Protein AF-A0A967UZU8-F1 (afdb_monomer)

Sequence (60 aa):
QWLRDNLRIIESAPDVEPLAASVDDNGGVYFVPAFSGLFAPYWRSDARGVVAGLTRYAEA

Nearest PDB structures (foldseek):
  6k78-assembly2_C-3  TM=9.732E-01  e=4.997E-06  Thermococcus kodakarensis KOD1
  6k79-assembly1_B-2  TM=9.766E-01  e=7.122E-06  Thermococcus kodakarensis KOD1
  6k78-assembly1_A  TM=9.755E-01  e=8.206E-06  Thermococcus kodakarensis KOD1
  6k76-assembly1_A  TM=9.500E-01  e=7.645E-06  Thermococcus kodakarensis KOD1
  6k78-assembly1_D-2  TM=9.736E-01  e=1.170E-05  Thermococcus kodakarensis KOD1

Radius of gyration: 13.56 Å; Cα contacts (8 Å, |Δi|>4): 68; chains: 1; bounding box: 28×27×34 Å

Solvent-accessible surface area (backbone atoms only — not comparable to full-atom values): 3788 Å² total; per-residue (Å²): 93,65,54,35,77,74,68,57,81,41,92,50,68,77,56,51,59,65,58,58,66,73,44,98,66,66,18,60,45,46,76,45,85,17,78,82,18,39,53,90,95,70,66,34,66,85,43,61,58,47,80,45,54,82,58,101,78,44,68,113

Foldseek 3Di:
DCCCPPVVPDPDPVVVVVVCVVDPDQLQKDWDCQCQHDDPPPNGRPDHIDIDQDDPVSHD

pLDDT: mean 90.9, std 7.28, range [55.88, 95.62]

Mean predicted aligned error: 3.97 Å

Structure (mmCIF, N/CA/C/O backbone):
data_AF-A0A967UZU8-F1
#
_entry.id   AF-A0A967UZU8-F1
#
loop_
_atom_site.group_PDB
_atom_site.id
_atom_site.type_symbol
_atom_site.label_atom_id
_atom_site.label_alt_id
_atom_site.label_comp_id
_atom_site.label_asym_id
_atom_site.label_entity_id
_atom_site.label_seq_id
_atom_site.pdbx_PDB_ins_code
_atom_site.Cartn_x
_atom_site.Cartn_y
_atom_site.Cartn_z
_atom_site.occupancy
_atom_site.B_iso_or_equiv
_atom_site.auth_seq_id
_atom_site.auth_comp_id
_atom_site.auth_asym_id
_atom_site.auth_atom_id
_atom_site.pdbx_PDB_model_num
ATOM 1 N N . GLN A 1 1 ? 6.193 8.489 1.938 1.00 84.38 1 GLN A N 1
ATOM 2 C CA . GLN A 1 1 ? 6.159 9.672 1.043 1.00 84.38 1 GLN A CA 1
ATOM 3 C C . GLN A 1 1 ? 4.940 9.642 0.130 1.00 84.38 1 GLN A C 1
ATOM 5 O O . GLN A 1 1 ? 4.060 10.454 0.345 1.00 84.38 1 GLN A O 1
ATOM 10 N N . TRP A 1 2 ? 4.791 8.675 -0.789 1.00 89.94 2 TRP A N 1
ATOM 11 C CA . TRP A 1 2 ? 3.634 8.644 -1.707 1.00 89.94 2 TRP A CA 1
ATOM 12 C C . TRP A 1 2 ? 2.256 8.723 -1.012 1.00 89.94 2 TRP A C 1
ATOM 14 O O . TRP A 1 2 ? 1.419 9.517 -1.431 1.00 89.94 2 TRP A O 1
ATOM 24 N N . LEU A 1 3 ? 2.054 8.000 0.099 1.00 87.00 3 LEU A N 1
ATOM 25 C CA . LEU A 1 3 ? 0.814 8.061 0.896 1.00 87.00 3 LEU A CA 1
ATOM 26 C C . LEU A 1 3 ? 0.502 9.467 1.444 1.00 87.00 3 LEU A C 1
ATOM 28 O O . LEU A 1 3 ? -0.657 9.862 1.481 1.00 87.00 3 LEU A O 1
ATOM 32 N N . ARG A 1 4 ? 1.531 10.232 1.824 1.00 91.88 4 ARG A N 1
ATOM 33 C CA . ARG A 1 4 ? 1.417 11.619 2.300 1.00 91.88 4 ARG A CA 1
ATOM 34 C C . ARG A 1 4 ? 1.167 12.572 1.136 1.00 91.88 4 ARG A C 1
ATOM 36 O O . ARG A 1 4 ? 0.230 13.355 1.151 1.00 91.88 4 ARG A O 1
ATOM 43 N N . ASP A 1 5 ? 2.008 12.490 0.112 1.00 92.06 5 ASP A N 1
ATOM 44 C CA . ASP A 1 5 ? 2.078 13.522 -0.925 1.00 92.06 5 ASP A CA 1
ATOM 45 C C . ASP A 1 5 ? 0.974 13.376 -1.981 1.00 92.06 5 ASP A C 1
ATOM 47 O O . ASP A 1 5 ? 0.463 14.375 -2.485 1.00 92.06 5 ASP A O 1
ATOM 51 N N . ASN A 1 6 ? 0.591 12.136 -2.308 1.00 90.44 6 ASN A N 1
ATOM 52 C CA . ASN A 1 6 ? -0.358 11.844 -3.385 1.00 90.44 6 ASN A CA 1
ATOM 53 C C . ASN A 1 6 ? -1.743 11.484 -2.844 1.00 90.44 6 ASN A C 1
ATOM 55 O O . ASN A 1 6 ? -2.727 12.067 -3.287 1.00 90.44 6 ASN A O 1
ATOM 59 N N . LEU A 1 7 ? -1.827 10.555 -1.884 1.00 89.50 7 LEU A N 1
ATOM 60 C CA . LEU A 1 7 ? -3.113 10.160 -1.293 1.00 89.50 7 LEU A CA 1
ATOM 61 C C . LEU A 1 7 ? -3.560 11.057 -0.136 1.00 89.50 7 LEU A C 1
ATOM 63 O O . LEU A 1 7 ? -4.754 11.130 0.132 1.00 89.50 7 LEU A O 1
ATOM 67 N N . ARG A 1 8 ? -2.624 11.744 0.531 1.00 92.06 8 ARG A N 1
ATOM 68 C CA . ARG A 1 8 ? -2.884 12.653 1.661 1.00 92.06 8 ARG A CA 1
ATOM 69 C C . ARG A 1 8 ? -3.666 12.006 2.807 1.00 92.06 8 ARG A C 1
ATOM 71 O O . ARG A 1 8 ? -4.481 12.656 3.449 1.00 92.06 8 ARG A O 1
ATOM 78 N N . ILE A 1 9 ? -3.403 10.726 3.060 1.00 91.25 9 ILE A N 1
ATOM 79 C CA . ILE A 1 9 ? -4.048 9.957 4.139 1.00 91.25 9 ILE A CA 1
ATOM 80 C C . ILE A 1 9 ? -3.273 10.005 5.463 1.00 91.25 9 ILE A C 1
ATOM 82 O O . ILE A 1 9 ? -3.766 9.541 6.482 1.00 91.25 9 ILE A O 1
ATOM 86 N N . ILE A 1 10 ? -2.057 10.552 5.438 1.00 93.06 10 ILE A N 1
ATOM 87 C CA . ILE A 1 10 ? -1.187 10.776 6.597 1.00 93.06 10 ILE A CA 1
ATOM 88 C C . ILE A 1 10 ? -0.562 12.168 6.477 1.00 93.06 10 ILE A C 1
ATOM 90 O O . ILE A 1 10 ? -0.316 12.634 5.359 1.00 93.06 10 ILE A O 1
ATOM 94 N N . GLU A 1 11 ? -0.277 12.813 7.606 1.00 90.19 11 GLU A N 1
ATOM 95 C CA . GLU A 1 11 ? 0.282 14.171 7.641 1.00 90.19 11 GLU A CA 1
ATOM 96 C C . GLU A 1 11 ? 1.798 14.171 7.414 1.00 90.19 11 GLU A C 1
ATOM 98 O O . GLU A 1 11 ? 2.325 14.959 6.622 1.00 90.19 11 GLU A O 1
ATOM 103 N N . SER A 1 12 ? 2.515 13.241 8.045 1.00 92.00 12 SER A N 1
ATOM 104 C CA . SER A 1 12 ? 3.961 13.103 7.926 1.00 92.00 12 SER A CA 1
ATOM 105 C C . SER A 1 12 ? 4.381 11.656 7.639 1.00 92.00 12 SER A C 1
ATOM 107 O O . SER A 1 12 ? 3.635 10.701 7.834 1.00 92.00 12 SER A O 1
ATOM 109 N N . ALA A 1 13 ? 5.585 11.473 7.083 1.00 89.81 13 ALA A N 1
ATOM 110 C CA . ALA A 1 13 ? 6.094 10.131 6.784 1.00 89.81 13 ALA A CA 1
ATOM 111 C C . ALA A 1 13 ? 6.384 9.285 8.044 1.00 89.81 13 ALA A C 1
ATOM 113 O O . ALA A 1 13 ? 6.135 8.082 7.978 1.00 89.81 13 ALA A O 1
ATOM 114 N N . PRO A 1 14 ? 6.874 9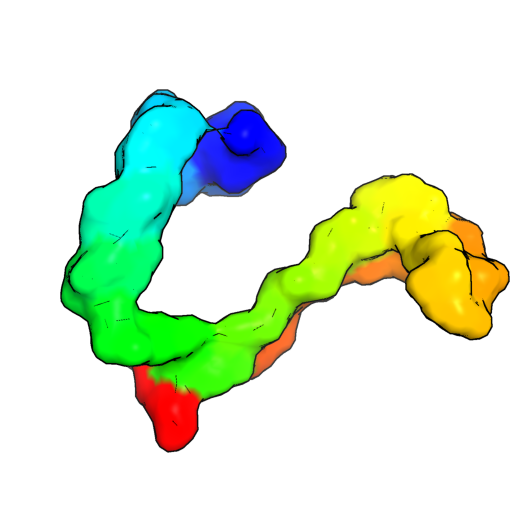.864 9.159 1.00 93.50 14 PRO A N 1
ATOM 115 C CA . PRO A 1 14 ? 7.023 9.136 10.420 1.00 93.50 14 PRO A CA 1
ATOM 116 C C . PRO A 1 14 ? 5.715 8.594 11.009 1.00 93.50 14 PRO A C 1
ATOM 118 O O . PRO A 1 14 ? 5.757 7.567 11.675 1.00 93.50 14 PRO A O 1
ATOM 121 N N . ASP A 1 15 ? 4.561 9.204 10.718 1.00 92.56 15 ASP A N 1
ATOM 122 C CA . ASP A 1 15 ? 3.268 8.771 11.279 1.00 92.56 15 ASP A CA 1
ATOM 123 C C . ASP A 1 15 ? 2.836 7.371 10.812 1.00 92.56 15 ASP A C 1
ATOM 125 O O . ASP A 1 15 ? 1.951 6.762 11.409 1.00 92.56 15 ASP A O 1
ATOM 129 N N . VAL A 1 16 ? 3.459 6.832 9.756 1.00 93.00 16 VAL A N 1
ATOM 130 C CA . VAL A 1 16 ? 3.128 5.505 9.211 1.00 93.00 16 VAL A CA 1
ATOM 131 C C . VAL A 1 16 ? 3.304 4.402 10.249 1.00 93.00 16 VAL A C 1
ATOM 133 O O . VAL A 1 16 ? 2.445 3.535 10.354 1.00 93.00 16 VAL A O 1
ATOM 136 N N . GLU A 1 17 ? 4.408 4.414 10.993 1.00 93.94 17 GLU A N 1
ATOM 137 C CA . GLU A 1 17 ? 4.725 3.362 11.963 1.00 93.94 17 GLU A CA 1
ATOM 138 C C . GLU A 1 17 ? 3.7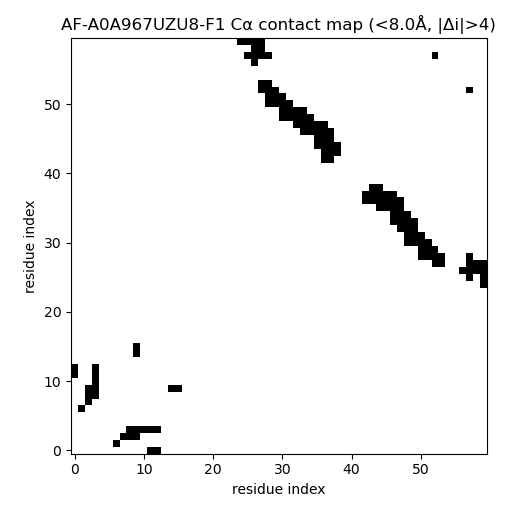16 3.298 13.123 1.00 93.94 17 GLU A C 1
ATOM 140 O O . GLU A 1 17 ? 3.137 2.229 13.321 1.00 93.94 17 GLU A O 1
ATOM 145 N N . PRO A 1 18 ? 3.424 4.393 13.856 1.00 95.12 18 PRO A N 1
ATOM 146 C CA . PR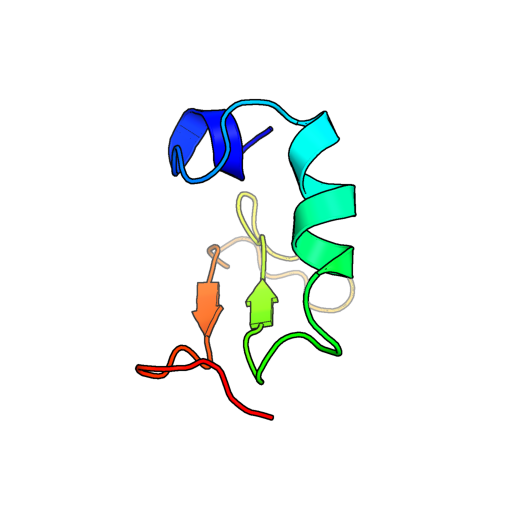O A 1 18 ? 2.453 4.340 14.945 1.00 95.12 18 PRO A CA 1
ATOM 147 C C . PRO A 1 18 ? 1.033 4.017 14.462 1.00 95.12 18 PRO A C 1
ATOM 149 O O . PRO A 1 18 ? 0.306 3.320 15.163 1.00 95.12 18 PRO A O 1
ATOM 152 N N . LEU A 1 19 ? 0.636 4.468 13.265 1.00 92.94 19 LEU A N 1
ATOM 153 C CA . LEU A 1 19 ? -0.666 4.117 12.687 1.00 92.94 19 LEU A CA 1
ATOM 154 C C . LEU A 1 19 ? -0.737 2.632 12.315 1.00 92.94 19 LEU A C 1
ATOM 156 O O . LEU A 1 19 ? -1.722 1.975 12.639 1.00 92.94 19 LEU A O 1
ATOM 160 N N . ALA A 1 20 ? 0.309 2.084 11.691 1.00 93.12 20 ALA A N 1
ATOM 161 C CA . ALA A 1 20 ? 0.376 0.660 11.366 1.00 93.12 20 ALA A CA 1
ATOM 162 C C . ALA A 1 20 ? 0.389 -0.221 12.625 1.00 93.12 20 ALA A C 1
ATOM 164 O O . ALA A 1 20 ? -0.216 -1.283 12.623 1.00 93.12 20 ALA A O 1
ATOM 165 N N . ALA A 1 21 ? 1.032 0.234 13.703 1.00 95.62 21 ALA A N 1
ATOM 166 C CA . ALA A 1 21 ? 1.069 -0.470 14.983 1.00 95.62 21 ALA A CA 1
ATOM 167 C C . ALA A 1 21 ? -0.235 -0.354 15.797 1.00 95.62 21 ALA A C 1
ATOM 169 O O . ALA A 1 21 ? -0.377 -1.031 16.811 1.00 95.62 21 ALA A O 1
ATOM 170 N N . SER A 1 22 ? -1.174 0.513 15.394 1.00 94.38 22 SER A N 1
ATOM 171 C CA . SER A 1 22 ? -2.460 0.679 16.089 1.00 94.38 22 SER A CA 1
ATOM 172 C C . SER A 1 22 ? -3.498 -0.396 15.748 1.00 94.38 22 SER A C 1
ATOM 174 O O . SER A 1 22 ? -4.547 -0.450 16.388 1.00 94.38 22 SER A O 1
ATOM 176 N N . VAL A 1 23 ? -3.207 -1.239 14.756 1.00 92.56 23 VAL A N 1
ATOM 177 C CA . VAL A 1 23 ? -4.032 -2.368 14.318 1.00 92.56 23 VAL A CA 1
ATOM 178 C C . VAL A 1 23 ? -3.239 -3.667 14.446 1.00 92.56 23 VAL A C 1
ATOM 180 O O . VAL A 1 23 ? -2.015 -3.665 14.318 1.00 92.56 23 VAL A O 1
ATOM 183 N N . ASP A 1 24 ? -3.932 -4.776 14.694 1.00 93.50 24 ASP A N 1
ATOM 184 C CA . ASP A 1 24 ? -3.287 -6.078 14.900 1.00 93.50 24 ASP A CA 1
ATOM 185 C C . ASP A 1 24 ? -2.745 -6.686 13.590 1.00 93.50 24 ASP A C 1
ATOM 187 O O . ASP A 1 24 ? -1.770 -7.442 13.607 1.00 93.50 24 ASP A O 1
ATOM 191 N N . ASP A 1 25 ? -3.352 -6.348 12.446 1.00 93.12 25 ASP A N 1
ATOM 192 C CA . ASP A 1 25 ? -2.969 -6.833 11.119 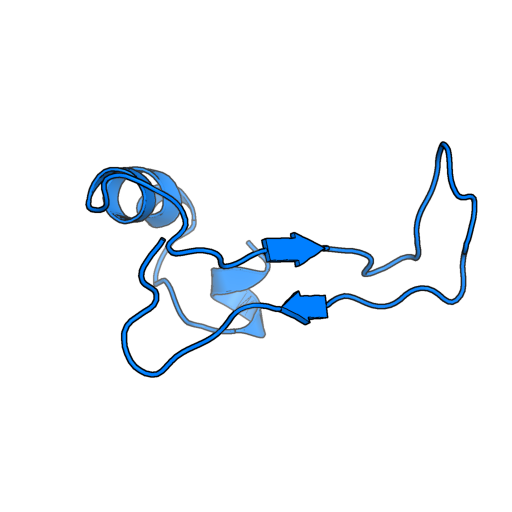1.00 93.12 25 ASP A CA 1
ATOM 193 C C . ASP A 1 25 ? -3.371 -5.863 9.984 1.00 93.12 25 ASP A C 1
ATOM 195 O O . ASP A 1 25 ? -3.722 -4.704 10.205 1.00 93.12 25 ASP A O 1
ATOM 199 N N . ASN A 1 26 ? -3.259 -6.315 8.729 1.00 92.88 26 ASN A N 1
ATOM 200 C CA . ASN A 1 26 ? -3.591 -5.517 7.546 1.00 92.88 26 ASN A CA 1
ATOM 201 C C . ASN A 1 26 ? -5.084 -5.549 7.155 1.00 92.88 26 ASN A C 1
ATOM 203 O O . ASN A 1 26 ? -5.436 -4.983 6.118 1.00 92.88 26 ASN A O 1
ATOM 207 N N . GLY A 1 27 ? -5.947 -6.230 7.915 1.00 93.88 27 GLY A N 1
ATOM 208 C CA . GLY A 1 27 ? -7.386 -6.343 7.666 1.00 93.88 27 GLY A CA 1
ATOM 209 C C . GLY A 1 27 ? -7.740 -6.953 6.308 1.00 93.88 27 GLY A C 1
ATOM 210 O O . GLY A 1 27 ? -8.703 -6.520 5.673 1.00 93.88 27 GLY A O 1
ATOM 211 N N . GLY A 1 28 ? -6.900 -7.864 5.799 1.00 93.31 28 GLY A N 1
ATOM 212 C CA . GLY A 1 28 ? -7.048 -8.460 4.466 1.00 93.31 28 GLY A CA 1
ATOM 213 C C . GLY A 1 28 ? -6.703 -7.511 3.308 1.00 93.31 28 GLY A C 1
ATOM 214 O O . GLY A 1 28 ? -6.859 -7.874 2.137 1.00 93.31 28 GLY A O 1
ATOM 215 N N . VAL A 1 29 ? -6.212 -6.301 3.604 1.00 95.19 29 VAL A N 1
ATOM 216 C CA . VAL A 1 29 ? -5.851 -5.295 2.603 1.00 95.19 29 VAL A CA 1
ATOM 217 C C . VAL A 1 29 ? -4.425 -5.517 2.114 1.00 95.19 29 VAL A C 1
ATOM 219 O O . VAL A 1 29 ? -3.461 -5.573 2.881 1.00 95.19 29 VAL A O 1
ATOM 222 N N . TYR A 1 30 ? -4.274 -5.564 0.794 1.00 95.00 30 TYR A N 1
ATOM 223 C CA . TYR A 1 30 ? -2.979 -5.665 0.133 1.00 95.00 30 TYR A CA 1
ATOM 224 C C . TYR A 1 30 ? -2.746 -4.465 -0.767 1.00 95.00 30 TYR A C 1
ATOM 226 O O . TYR A 1 30 ? -3.579 -4.115 -1.606 1.00 95.00 30 TYR A O 1
ATOM 234 N N . PHE A 1 31 ? -1.564 -3.870 -0.629 1.00 94.25 31 PHE A N 1
ATOM 235 C CA . PHE A 1 31 ? -1.099 -2.806 -1.500 1.00 94.25 31 PHE A CA 1
ATOM 236 C C . PHE A 1 31 ? 0.085 -3.285 -2.338 1.00 94.25 31 PHE A C 1
ATOM 238 O O . PHE A 1 31 ? 1.141 -3.621 -1.807 1.00 94.25 31 PHE A O 1
ATOM 245 N N . VAL A 1 32 ? -0.088 -3.301 -3.659 1.00 94.19 32 VAL A N 1
ATOM 246 C CA . VAL A 1 32 ? 0.955 -3.631 -4.636 1.00 94.19 32 VAL A CA 1
ATOM 247 C C . VAL A 1 32 ? 1.446 -2.325 -5.267 1.00 94.19 32 VAL A C 1
ATOM 249 O O . VAL A 1 32 ? 0.766 -1.793 -6.146 1.00 94.19 32 VAL A O 1
ATOM 252 N N . PRO A 1 33 ? 2.612 -1.780 -4.870 1.00 91.19 33 PRO A N 1
ATOM 253 C CA . PRO A 1 33 ? 3.087 -0.471 -5.320 1.00 91.19 33 PRO A CA 1
ATOM 254 C C . PRO A 1 33 ? 3.851 -0.549 -6.656 1.00 91.19 33 PRO A C 1
ATOM 256 O O . PRO A 1 33 ? 4.996 -0.115 -6.769 1.00 91.19 33 PRO A O 1
ATOM 259 N N . ALA A 1 34 ? 3.224 -1.102 -7.697 1.00 93.25 34 ALA A N 1
ATOM 260 C CA . ALA A 1 34 ? 3.819 -1.235 -9.032 1.00 93.25 34 ALA A CA 1
ATOM 261 C C . ALA A 1 34 ? 3.769 0.081 -9.841 1.00 93.25 34 ALA A C 1
ATOM 263 O O . ALA A 1 34 ? 3.230 0.123 -10.945 1.00 93.25 34 ALA A O 1
ATOM 264 N N . PHE A 1 35 ? 4.297 1.182 -9.294 1.00 89.12 35 PHE A N 1
ATOM 265 C CA . PHE A 1 35 ? 4.259 2.504 -9.947 1.00 89.12 35 PHE A CA 1
ATOM 266 C C . PHE A 1 35 ? 5.091 2.578 -11.231 1.00 89.12 35 PHE A C 1
ATOM 268 O O . PHE A 1 35 ? 4.717 3.286 -12.161 1.00 89.12 35 PHE A O 1
ATOM 275 N N . SER A 1 36 ? 6.177 1.808 -11.293 1.00 92.25 36 SER A N 1
ATOM 276 C CA . SER A 1 36 ? 7.068 1.705 -12.458 1.00 92.25 36 SER A CA 1
ATOM 277 C C . SER A 1 36 ? 7.031 0.308 -13.089 1.00 92.25 36 SER A C 1
ATOM 279 O O . SER A 1 36 ? 7.979 -0.094 -13.760 1.00 92.25 36 SER A O 1
ATOM 281 N N . GLY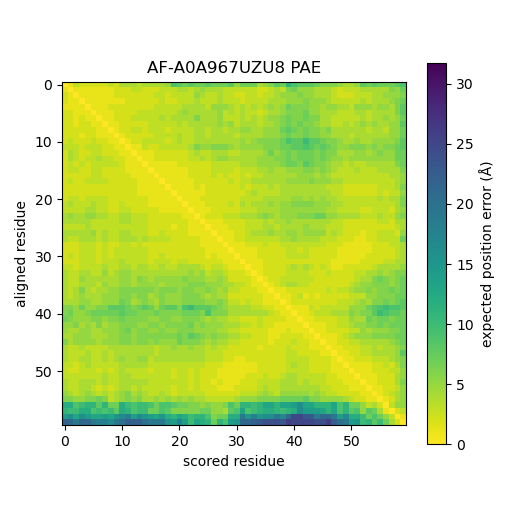 A 1 37 ? 5.959 -0.452 -12.843 1.00 92.38 37 GLY A N 1
ATOM 282 C CA . GLY A 1 37 ? 5.872 -1.869 -13.185 1.00 92.38 37 GLY A CA 1
ATOM 283 C C . GLY A 1 37 ? 6.362 -2.798 -12.069 1.00 92.38 37 GLY A C 1
ATOM 284 O O . GLY A 1 37 ? 6.743 -2.361 -10.982 1.00 92.38 37 GLY A O 1
ATOM 285 N N . LEU A 1 38 ? 6.315 -4.104 -12.334 1.00 93.81 38 LEU A N 1
ATOM 286 C CA . LEU A 1 38 ? 6.853 -5.155 -11.469 1.00 93.81 38 LEU A CA 1
ATOM 287 C C . LEU A 1 38 ? 8.195 -5.644 -12.019 1.00 93.81 38 LEU A C 1
ATOM 289 O O . LEU A 1 38 ? 8.303 -5.968 -13.200 1.00 93.81 38 LEU A O 1
ATOM 293 N N . PHE A 1 39 ? 9.194 -5.751 -11.148 1.00 91.19 39 PHE A N 1
ATOM 294 C CA . PHE A 1 39 ? 10.491 -6.350 -11.469 1.00 91.19 39 PHE A CA 1
ATOM 295 C C . PHE A 1 39 ? 10.474 -7.854 -11.163 1.00 91.19 39 PHE A C 1
ATOM 297 O O . PHE A 1 39 ? 9.452 -8.515 -11.356 1.00 91.19 39 PHE A O 1
ATOM 304 N N . ALA A 1 40 ? 11.591 -8.416 -10.702 1.00 91.25 40 ALA A N 1
ATOM 305 C CA . ALA A 1 40 ? 11.671 -9.821 -10.334 1.00 91.25 40 ALA A CA 1
ATOM 306 C C . ALA A 1 40 ? 10.584 -10.216 -9.311 1.00 91.25 40 ALA A C 1
ATOM 308 O O . ALA A 1 40 ? 10.288 -9.436 -8.403 1.00 91.25 40 ALA A O 1
ATOM 309 N N . PRO A 1 41 ? 10.017 -11.432 -9.413 1.00 91.88 41 PRO A N 1
ATOM 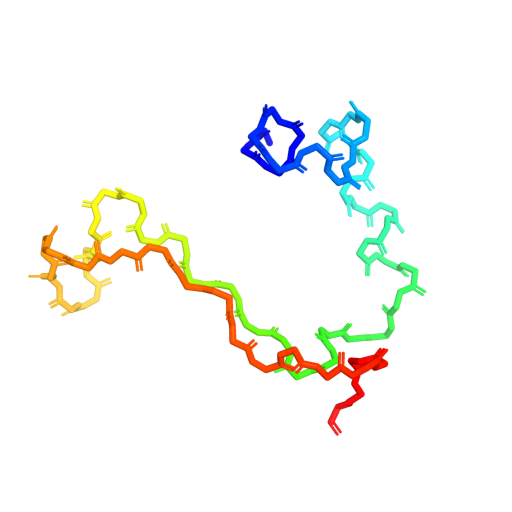310 C CA . PRO A 1 41 ? 10.202 -12.435 -10.473 1.00 91.88 41 PRO A CA 1
ATOM 311 C C . PRO A 1 41 ? 9.304 -12.234 -11.716 1.00 91.88 41 PRO A C 1
ATOM 313 O O . PRO A 1 41 ? 9.407 -13.005 -12.664 1.00 91.88 41 PRO A O 1
ATOM 316 N N . TYR A 1 42 ? 8.416 -11.235 -11.728 1.00 91.81 42 TYR A N 1
ATOM 317 C CA . TYR A 1 42 ? 7.318 -11.134 -12.702 1.00 91.81 42 TYR A CA 1
ATOM 318 C C . TYR A 1 42 ? 7.632 -10.321 -13.967 1.00 91.81 42 TYR A C 1
ATOM 320 O O . TYR A 1 42 ? 6.958 -10.509 -14.974 1.00 91.81 42 TYR A O 1
ATOM 328 N N . TRP A 1 43 ? 8.619 -9.421 -13.918 1.00 93.56 43 TRP A N 1
ATOM 329 C CA . TRP A 1 43 ? 9.134 -8.633 -15.052 1.00 93.56 43 TRP A CA 1
ATOM 330 C C . TRP A 1 43 ? 8.049 -8.023 -15.951 1.00 93.56 43 TRP A C 1
ATOM 332 O O . TRP A 1 43 ? 8.094 -8.118 -17.177 1.00 93.56 43 TRP A O 1
ATOM 342 N N . ARG A 1 44 ? 7.057 -7.387 -15.328 1.00 94.06 44 ARG A N 1
ATOM 343 C CA . ARG A 1 44 ? 5.867 -6.857 -15.995 1.00 94.06 44 ARG A CA 1
ATOM 344 C C . ARG A 1 44 ? 5.848 -5.331 -15.920 1.00 94.06 44 ARG A C 1
ATOM 346 O O . ARG A 1 44 ? 5.369 -4.755 -14.941 1.00 94.06 44 ARG A O 1
ATOM 353 N N . SER A 1 45 ? 6.385 -4.677 -16.949 1.00 94.38 45 SER A N 1
ATOM 354 C CA . SER A 1 45 ? 6.568 -3.215 -17.014 1.00 94.38 45 SER A CA 1
ATOM 355 C C . SER A 1 45 ? 5.263 -2.419 -17.156 1.00 94.38 45 SER A C 1
ATOM 357 O O . SER A 1 45 ? 5.190 -1.253 -16.763 1.00 94.38 45 SER A O 1
ATOM 359 N N . ASP A 1 46 ? 4.206 -3.040 -17.674 1.00 94.44 46 ASP A N 1
ATOM 360 C CA . ASP A 1 46 ? 2.871 -2.452 -17.803 1.00 94.44 46 ASP A CA 1
ATOM 361 C C . ASP A 1 46 ? 2.037 -2.562 -16.517 1.00 94.44 46 ASP A C 1
ATOM 363 O O . ASP A 1 46 ? 0.967 -1.959 -16.432 1.00 94.44 46 ASP A O 1
ATOM 367 N N . ALA A 1 47 ? 2.532 -3.259 -15.484 1.00 94.88 47 ALA A N 1
ATOM 368 C CA . ALA A 1 47 ? 1.853 -3.320 -14.195 1.00 94.88 47 ALA A CA 1
ATOM 369 C C . ALA A 1 47 ? 1.647 -1.915 -13.603 1.00 94.88 47 ALA A 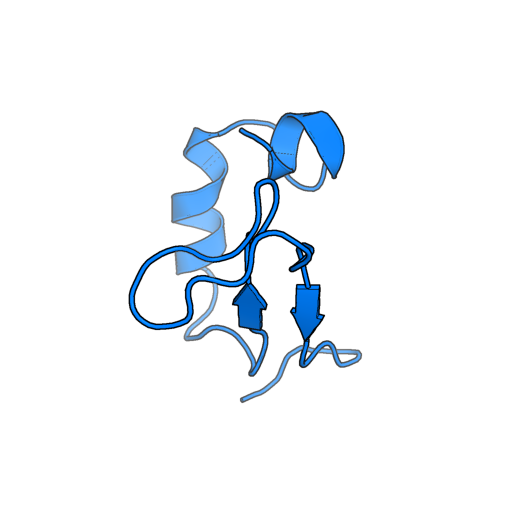C 1
ATOM 371 O O . ALA A 1 47 ? 2.464 -1.005 -13.788 1.00 94.88 47 ALA A O 1
ATOM 372 N N . ARG A 1 48 ? 0.540 -1.750 -12.878 1.00 94.44 48 ARG A N 1
ATOM 373 C CA . ARG A 1 48 ? 0.170 -0.514 -12.183 1.00 94.44 48 ARG A CA 1
ATOM 374 C C . ARG A 1 48 ? -0.123 -0.805 -10.720 1.00 94.44 48 ARG A C 1
ATOM 376 O O . ARG A 1 48 ? -0.407 -1.948 -10.362 1.00 94.44 48 ARG A O 1
ATOM 383 N N . GLY A 1 49 ? -0.022 0.229 -9.888 1.00 93.12 49 GLY A N 1
ATOM 384 C CA . GLY A 1 49 ? -0.302 0.122 -8.462 1.00 93.12 49 GLY A CA 1
ATOM 385 C C . GLY A 1 49 ? -1.750 -0.291 -8.189 1.00 93.12 49 GLY A C 1
ATOM 386 O O . GLY A 1 49 ? -2.660 0.203 -8.851 1.00 93.12 49 GLY A O 1
ATOM 387 N N . VAL A 1 50 ? -1.961 -1.187 -7.224 1.00 95.19 50 VAL A N 1
ATOM 388 C CA . VAL A 1 50 ? -3.289 -1.705 -6.853 1.00 95.19 50 VAL A CA 1
ATOM 389 C C . VAL A 1 50 ? -3.417 -1.763 -5.336 1.00 95.1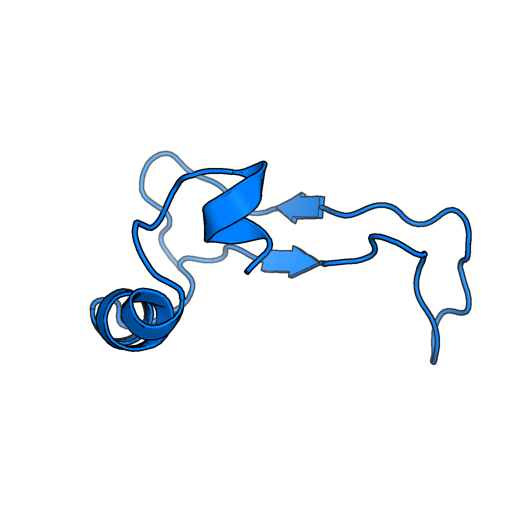9 50 VAL A C 1
ATOM 391 O O . VAL A 1 50 ? -2.512 -2.253 -4.665 1.00 95.19 50 VAL A O 1
ATOM 394 N N . VAL A 1 51 ? -4.557 -1.309 -4.812 1.00 94.31 51 VAL A N 1
ATOM 395 C CA . VAL A 1 51 ? -5.025 -1.604 -3.449 1.00 94.31 51 VAL A CA 1
ATOM 396 C C . VAL A 1 51 ? -6.203 -2.568 -3.579 1.00 94.31 51 VAL A C 1
ATOM 398 O O . VAL A 1 51 ? -7.173 -2.253 -4.267 1.00 94.31 51 VAL A O 1
ATOM 401 N N . ALA A 1 52 ? -6.110 -3.742 -2.962 1.00 95.38 52 ALA A N 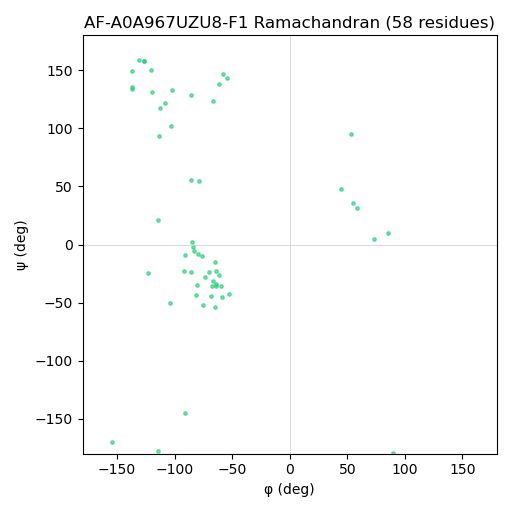1
ATOM 402 C CA . ALA A 1 52 ? -7.136 -4.783 -2.999 1.00 95.38 52 ALA A CA 1
ATOM 403 C C . ALA A 1 52 ? -7.525 -5.214 -1.579 1.00 95.38 52 ALA A C 1
ATOM 405 O O . ALA A 1 52 ? -6.748 -5.026 -0.647 1.00 95.38 52 ALA A O 1
ATOM 406 N N . GLY A 1 53 ? -8.721 -5.790 -1.424 1.00 93.38 53 GLY A N 1
ATOM 407 C CA . GLY A 1 53 ? -9.217 -6.277 -0.128 1.00 93.38 53 GLY A CA 1
ATOM 408 C C . GLY A 1 53 ? -9.911 -5.224 0.742 1.00 93.38 53 GLY A C 1
ATOM 409 O O . GLY A 1 53 ? -10.208 -5.490 1.897 1.00 93.38 53 GLY A O 1
ATOM 410 N N . LEU A 1 54 ? -10.205 -4.032 0.208 1.00 93.81 54 LEU A N 1
ATOM 411 C CA . LEU A 1 54 ? -10.938 -3.006 0.953 1.00 93.81 54 LEU A CA 1
ATOM 412 C C . LEU A 1 54 ? -12.379 -3.453 1.233 1.00 93.81 54 LEU A C 1
ATOM 414 O O . LEU A 1 54 ? -13.154 -3.707 0.308 1.00 93.81 54 LEU A O 1
ATOM 418 N N . THR A 1 55 ? -12.750 -3.474 2.511 1.00 92.94 55 THR A N 1
ATOM 419 C CA . THR A 1 55 ? -14.139 -3.591 2.968 1.00 92.94 55 THR A CA 1
ATOM 420 C C . THR A 1 55 ? -14.555 -2.302 3.680 1.00 92.94 55 THR A C 1
ATOM 422 O O . THR A 1 55 ? -13.791 -1.341 3.754 1.00 92.94 55 THR A O 1
ATOM 425 N N . ARG A 1 56 ? -15.780 -2.252 4.215 1.00 90.81 56 ARG A N 1
ATOM 426 C CA . ARG A 1 56 ? -16.223 -1.113 5.036 1.00 90.81 56 ARG A CA 1
ATOM 427 C C . ARG A 1 56 ? -15.409 -0.968 6.335 1.00 90.81 56 ARG A C 1
ATOM 429 O O . ARG A 1 56 ? -15.381 0.133 6.876 1.00 90.81 56 ARG A O 1
ATOM 436 N N . TYR A 1 57 ? -14.781 -2.046 6.811 1.00 81.25 57 TYR A N 1
ATOM 437 C CA . TYR A 1 57 ? -14.107 -2.101 8.114 1.00 81.25 57 TYR A CA 1
ATOM 438 C C . TYR A 1 57 ? -12.618 -2.490 8.029 1.00 81.25 57 TYR A C 1
ATOM 440 O O . TYR A 1 57 ? -11.869 -2.074 8.899 1.00 81.25 57 TYR A O 1
ATOM 448 N N . ALA A 1 58 ? -12.203 -3.200 6.967 1.00 67.19 58 ALA A N 1
ATOM 449 C CA . ALA A 1 58 ? -10.956 -3.975 6.858 1.00 67.19 58 ALA A CA 1
ATOM 450 C C . ALA A 1 58 ? -10.799 -4.965 8.032 1.00 67.19 58 ALA A C 1
ATOM 452 O O . ALA A 1 58 ? -10.353 -4.601 9.111 1.00 67.19 58 ALA A O 1
ATOM 453 N N . GLU A 1 59 ? -11.216 -6.216 7.816 1.00 61.19 59 GLU A N 1
ATOM 454 C CA . GLU A 1 59 ? -11.290 -7.282 8.828 1.00 61.19 59 GLU A CA 1
ATOM 455 C C . GLU A 1 59 ? -10.760 -8.583 8.199 1.00 61.19 59 GLU A C 1
ATOM 457 O O . GLU A 1 59 ? -11.098 -8.870 7.047 1.00 61.19 59 GLU A O 1
ATOM 462 N N . ALA A 1 60 ? -9.894 -9.286 8.936 1.00 55.88 60 ALA A N 1
ATOM 463 C CA . ALA A 1 60 ? -8.994 -10.354 8.481 1.00 55.88 60 ALA A CA 1
ATOM 464 C C . ALA A 1 60 ? -9.655 -11.591 7.844 1.00 55.88 60 ALA A C 1
ATOM 466 O O . ALA A 1 60 ? -10.677 -12.084 8.376 1.00 55.88 60 ALA A O 1
#

Secondary structure (DSSP, 8-state):
-HIIIII--SSSSTTHHHHHTTSSS-TT-EEE--BTBB-TTT-BTT---EEE---SS---